Protein AF-A0A7W8CGW4-F1 (afdb_monomer_lite)

Sequence (157 aa):
MRTRLLIVGVTAVVLVVAGIVMALVDRPHGDDCRQAERALQPWGATMPDVYQNLPPDIASPPTGDDEQPDYAAAAAREAQAANDIRTAADLVGSATLRANLYTVADAFDELSRSRLTPSSPSAPSTDFFRATTRMTAAIHDIKQACPTIGEGTPVTP

Structure (mmCIF, N/CA/C/O backbone):
data_AF-A0A7W8CGW4-F1
#
_entry.id   AF-A0A7W8CGW4-F1
#
loop_
_atom_site.group_PDB
_atom_site.id
_atom_site.type_symbol
_atom_site.label_atom_id
_atom_site.label_alt_id
_atom_site.label_comp_id
_atom_site.label_asym_id
_atom_site.label_entity_id
_atom_site.label_seq_id
_atom_site.pdbx_PDB_ins_code
_atom_site.Cartn_x
_atom_site.Cartn_y
_atom_site.Cartn_z
_atom_site.occupancy
_atom_site.B_iso_or_equiv
_atom_site.auth_seq_id
_atom_site.auth_comp_id
_atom_site.auth_asym_id
_atom_site.auth_atom_id
_atom_site.pdbx_PDB_model_num
ATOM 1 N N . MET A 1 1 ? -36.318 4.279 58.544 1.00 47.62 1 MET A N 1
ATOM 2 C CA . MET A 1 1 ? -35.359 5.010 57.680 1.00 47.62 1 MET A CA 1
ATOM 3 C C . MET A 1 1 ? -34.389 4.039 56.984 1.00 47.62 1 MET A C 1
ATOM 5 O O . MET A 1 1 ? -33.208 4.044 57.288 1.00 47.62 1 MET A O 1
ATOM 9 N N . ARG A 1 2 ? -34.857 3.166 56.077 1.00 50.94 2 ARG A N 1
ATOM 10 C CA . ARG A 1 2 ? -33.992 2.184 55.369 1.00 50.94 2 ARG A CA 1
ATOM 11 C C . ARG A 1 2 ? -34.043 2.289 53.839 1.00 50.94 2 ARG A C 1
ATOM 13 O O . ARG A 1 2 ? -33.194 1.737 53.158 1.00 50.94 2 ARG A O 1
ATOM 20 N N . THR A 1 3 ? -34.979 3.066 53.302 1.00 48.91 3 THR A N 1
ATOM 21 C CA . THR A 1 3 ? -35.236 3.181 51.859 1.00 48.91 3 THR A CA 1
ATOM 22 C C . THR A 1 3 ? -34.278 4.131 51.128 1.00 48.91 3 THR A C 1
ATOM 24 O O . THR A 1 3 ? -34.161 4.058 49.913 1.00 48.91 3 THR A O 1
ATOM 27 N N . ARG A 1 4 ? -33.560 5.012 51.844 1.00 45.28 4 ARG A N 1
ATOM 28 C CA . ARG A 1 4 ? -32.667 6.018 51.230 1.00 45.28 4 ARG A CA 1
ATOM 29 C C . ARG A 1 4 ? -31.280 5.482 50.850 1.00 45.28 4 ARG A C 1
ATOM 31 O O . ARG A 1 4 ? -30.653 6.043 49.963 1.00 45.28 4 ARG A O 1
ATOM 38 N N . LEU A 1 5 ? -30.820 4.394 51.473 1.00 44.12 5 LEU A N 1
ATOM 39 C CA . LEU A 1 5 ? -29.488 3.821 51.219 1.00 44.12 5 LEU A CA 1
ATOM 40 C C . LEU A 1 5 ? -29.421 2.992 49.927 1.00 44.12 5 LEU A C 1
ATOM 42 O O . LEU A 1 5 ? -28.389 2.989 49.265 1.00 44.12 5 LEU A O 1
ATOM 46 N N . LEU A 1 6 ? -30.522 2.346 49.527 1.00 46.44 6 LEU A N 1
ATOM 47 C CA . LEU A 1 6 ? -30.562 1.551 48.293 1.00 46.44 6 LEU A CA 1
ATOM 48 C C . LEU A 1 6 ? -30.546 2.419 47.030 1.00 46.44 6 LEU A C 1
ATOM 50 O O . LEU A 1 6 ? -29.922 2.046 46.046 1.00 46.44 6 LEU A O 1
ATOM 54 N N . ILE A 1 7 ? -31.178 3.595 47.065 1.00 47.56 7 ILE A N 1
ATOM 55 C CA . ILE A 1 7 ? -31.270 4.465 45.885 1.00 47.56 7 ILE A CA 1
ATOM 56 C C . ILE A 1 7 ? -29.888 5.021 45.527 1.00 47.56 7 ILE A C 1
ATOM 58 O O . ILE A 1 7 ? -29.500 4.938 44.372 1.00 47.56 7 ILE A O 1
ATOM 62 N N . VAL A 1 8 ? -29.113 5.492 46.512 1.00 48.97 8 VAL A N 1
ATOM 63 C CA . VAL A 1 8 ? -27.779 6.083 46.282 1.00 48.97 8 VAL A CA 1
ATOM 64 C C . VAL A 1 8 ? -26.769 5.056 45.752 1.00 48.97 8 VAL A C 1
ATOM 66 O O . VAL A 1 8 ? -25.952 5.386 44.895 1.00 48.97 8 VAL A O 1
ATOM 69 N N . GLY A 1 9 ? -26.841 3.802 46.215 1.00 46.06 9 GLY A N 1
ATOM 70 C CA . GLY A 1 9 ? -25.970 2.729 45.723 1.00 46.06 9 GLY A CA 1
ATOM 71 C C . GLY A 1 9 ? -26.249 2.352 44.266 1.00 46.06 9 GLY A C 1
ATOM 72 O O . GLY A 1 9 ? -25.317 2.131 43.497 1.00 46.06 9 GLY A O 1
ATOM 73 N N . VAL A 1 10 ? -27.524 2.340 43.862 1.00 52.97 10 VAL A N 1
ATOM 74 C CA . VAL A 1 10 ? -27.922 2.004 42.487 1.00 52.97 10 VAL A CA 1
ATOM 75 C C . VAL A 1 10 ? -27.540 3.121 41.513 1.00 52.97 10 VAL A C 1
ATOM 77 O O . VAL A 1 10 ? -27.008 2.823 40.446 1.00 52.97 10 VAL A O 1
ATOM 80 N N . THR A 1 11 ? -27.707 4.401 41.870 1.00 52.62 11 THR A N 1
ATOM 81 C CA . THR A 1 11 ? -27.298 5.508 40.983 1.00 52.62 11 THR A CA 1
ATOM 82 C C . THR A 1 11 ? -25.789 5.558 40.764 1.00 52.62 11 THR A C 1
ATOM 84 O O . THR A 1 11 ? -25.351 5.824 39.647 1.00 52.62 11 THR A O 1
ATOM 87 N N . ALA A 1 12 ? -24.986 5.271 41.795 1.00 55.41 12 ALA A N 1
ATOM 88 C CA . ALA A 1 12 ? -23.529 5.259 41.671 1.00 55.41 12 ALA A CA 1
ATOM 89 C C . ALA A 1 12 ? -23.039 4.148 40.726 1.00 55.41 12 ALA A C 1
ATOM 91 O O . ALA A 1 12 ? -22.187 4.396 39.877 1.00 55.41 12 ALA A O 1
ATOM 92 N N . VAL A 1 13 ? -23.616 2.945 40.813 1.00 54.56 13 VAL A N 1
ATOM 93 C CA . VAL A 1 13 ? -23.263 1.830 39.917 1.00 54.56 13 VAL A CA 1
ATOM 94 C C . VAL A 1 13 ? -23.687 2.122 38.475 1.00 54.56 13 VAL A C 1
ATOM 96 O O . VAL A 1 13 ? -22.905 1.890 37.558 1.00 54.56 13 VAL A O 1
ATOM 99 N N . VAL A 1 14 ? -24.875 2.696 38.259 1.00 55.72 14 VAL A N 1
ATOM 100 C CA . VAL A 1 14 ? -25.348 3.079 36.915 1.00 55.72 14 VAL A CA 1
ATOM 101 C C . VAL A 1 14 ? -24.455 4.156 36.291 1.00 55.72 14 VAL A C 1
ATOM 103 O O . VAL A 1 14 ? -24.142 4.061 35.109 1.00 55.72 14 VAL A O 1
ATOM 106 N N . LEU A 1 15 ? -23.982 5.136 37.069 1.00 53.59 15 LEU A N 1
ATOM 107 C CA . LEU A 1 15 ? -23.055 6.167 36.585 1.00 53.59 15 LEU A CA 1
ATOM 108 C C . LEU A 1 15 ? -21.669 5.605 36.241 1.00 53.59 15 LEU A C 1
ATOM 110 O O . LEU A 1 15 ? -21.083 6.012 35.241 1.00 53.59 15 LEU A O 1
ATOM 114 N N . VAL A 1 16 ? -21.158 4.647 37.021 1.00 56.44 16 VAL A N 1
ATOM 115 C CA . VAL A 1 16 ? -19.880 3.978 36.723 1.00 56.44 16 VAL A CA 1
ATOM 116 C C . VAL A 1 16 ? -19.999 3.110 35.469 1.00 56.44 16 VAL A C 1
ATOM 118 O O . VAL A 1 16 ? -19.137 3.183 34.597 1.00 56.44 16 VAL A O 1
ATOM 121 N N . VAL A 1 17 ? -21.086 2.347 35.322 1.00 54.75 17 VAL A N 1
ATOM 122 C CA . VAL A 1 17 ? -21.338 1.543 34.115 1.00 54.75 17 VAL A CA 1
ATOM 123 C C . VAL A 1 17 ? -21.541 2.442 32.893 1.00 54.75 17 VAL A C 1
ATOM 125 O O . VAL A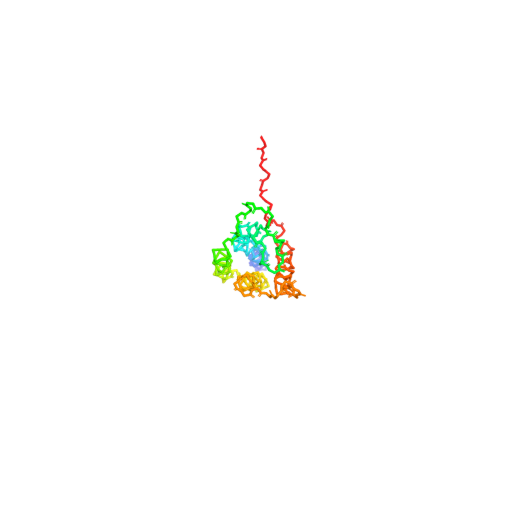 1 17 ? -20.943 2.183 31.855 1.00 54.75 17 VAL A O 1
ATOM 128 N N . ALA A 1 18 ? -22.298 3.537 33.010 1.00 53.56 18 ALA A N 1
ATOM 129 C CA . ALA A 1 18 ? -22.490 4.494 31.921 1.00 53.56 18 ALA A CA 1
ATOM 130 C C . ALA A 1 18 ? -21.182 5.198 31.523 1.00 53.56 18 ALA A C 1
ATOM 132 O O . ALA A 1 18 ? -20.919 5.357 30.335 1.00 53.56 18 ALA A O 1
ATOM 133 N N . GLY A 1 19 ? -20.331 5.558 32.490 1.00 47.22 19 GLY A N 1
ATOM 134 C CA . GLY A 1 19 ? -19.013 6.141 32.229 1.00 47.22 19 GLY A CA 1
ATOM 135 C C . GLY A 1 19 ? -18.045 5.166 31.552 1.00 47.22 19 GLY A C 1
ATOM 136 O O . GLY A 1 19 ? -17.317 5.561 30.646 1.00 47.22 19 GLY A O 1
ATOM 137 N N . ILE A 1 20 ? -18.070 3.883 31.933 1.00 52.53 20 ILE A N 1
ATOM 138 C CA . ILE A 1 20 ? -17.279 2.827 31.280 1.00 52.53 20 ILE A CA 1
ATOM 139 C C . ILE A 1 20 ? -17.790 2.570 29.857 1.00 52.53 20 ILE A C 1
ATOM 141 O O . ILE A 1 20 ? -16.985 2.471 28.937 1.00 52.53 20 ILE A O 1
ATOM 145 N N . VAL A 1 21 ? -19.109 2.519 29.650 1.00 48.81 21 VAL A N 1
ATOM 146 C CA . VAL A 1 21 ? -19.708 2.340 28.318 1.00 48.81 21 VAL A CA 1
ATOM 147 C C . VAL A 1 21 ? -19.418 3.547 27.421 1.00 48.81 21 VAL A C 1
ATOM 149 O O . VAL A 1 21 ? -18.993 3.350 26.291 1.00 48.81 21 VAL A O 1
ATOM 152 N N . MET A 1 22 ? -19.531 4.786 27.912 1.00 44.56 22 MET A N 1
ATOM 153 C CA . MET A 1 22 ? -19.148 5.976 27.134 1.00 44.56 22 MET A CA 1
ATOM 154 C C . MET A 1 22 ? -17.646 6.003 26.813 1.00 44.56 22 MET A C 1
ATOM 156 O O . MET A 1 22 ? -17.270 6.280 25.679 1.00 44.56 22 MET A O 1
ATOM 160 N N . ALA A 1 23 ? -16.777 5.625 27.757 1.00 45.75 23 ALA A N 1
ATOM 161 C CA . ALA A 1 23 ? -15.336 5.519 27.508 1.00 45.75 23 ALA A CA 1
ATOM 162 C C . ALA A 1 23 ? -14.955 4.386 26.533 1.00 45.75 23 ALA A C 1
ATOM 164 O O . ALA A 1 23 ? -13.881 4.438 25.936 1.00 45.75 23 ALA A O 1
ATOM 165 N N . LEU A 1 24 ? -15.812 3.374 26.373 1.00 46.44 24 LEU A N 1
ATOM 166 C CA . LEU A 1 24 ? -15.658 2.289 25.400 1.00 46.44 24 LEU A CA 1
ATOM 167 C C . LEU A 1 24 ? -16.290 2.604 24.038 1.00 46.44 24 LEU A C 1
ATOM 169 O O . LEU A 1 24 ? -15.918 1.970 23.059 1.00 46.44 24 LEU A O 1
ATOM 173 N N . VAL A 1 25 ? -17.217 3.561 23.957 1.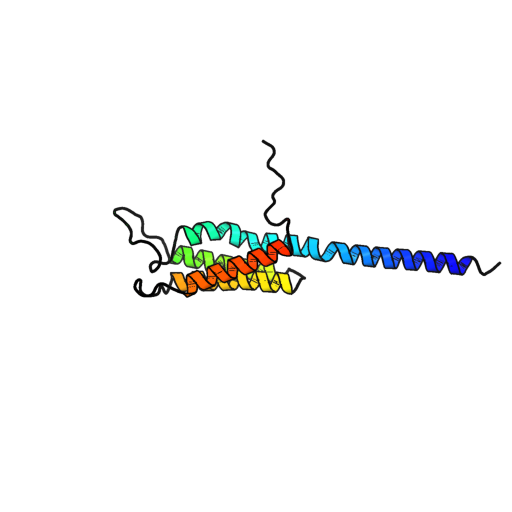00 47.22 25 VAL A N 1
ATOM 174 C CA . VAL A 1 25 ? -17.873 3.961 22.701 1.00 47.22 25 VAL A CA 1
ATOM 175 C C . VAL A 1 25 ? -17.062 5.026 21.951 1.00 47.22 25 VAL A C 1
ATOM 177 O O . VAL A 1 25 ? -17.024 4.983 20.728 1.00 47.22 25 VAL A O 1
ATOM 180 N N . ASP A 1 26 ? -16.332 5.906 22.649 1.00 44.97 26 ASP A N 1
ATOM 181 C CA . ASP A 1 26 ? -15.529 6.968 22.004 1.00 44.97 26 ASP A CA 1
ATOM 182 C C . ASP A 1 26 ? -14.074 6.575 21.667 1.00 44.97 26 ASP A C 1
ATOM 184 O O . ASP A 1 26 ? -13.421 7.216 20.845 1.00 44.97 26 ASP A O 1
ATOM 188 N N . ARG A 1 27 ? -13.516 5.529 22.293 1.00 47.47 27 ARG A N 1
ATOM 189 C CA . ARG A 1 27 ? -12.093 5.157 22.135 1.00 47.47 27 ARG A CA 1
ATOM 190 C C . ARG A 1 27 ? -11.713 4.201 20.992 1.00 47.47 27 ARG A C 1
ATOM 192 O O . ARG A 1 27 ? -10.600 4.362 20.493 1.00 47.47 27 ARG A O 1
ATOM 199 N N . PRO A 1 28 ? -12.533 3.227 20.547 1.00 50.50 28 PRO A N 1
ATOM 200 C CA . PRO A 1 28 ? -12.038 2.184 19.648 1.00 50.50 28 PRO A CA 1
ATOM 201 C C . PRO A 1 28 ? -11.709 2.723 18.252 1.00 50.50 28 PRO A C 1
ATOM 203 O O . PRO A 1 28 ? -10.773 2.248 17.622 1.00 50.50 28 PRO A O 1
ATOM 206 N N . HIS A 1 29 ? -12.403 3.763 17.785 1.00 55.97 29 HIS A N 1
ATOM 207 C CA . HIS A 1 29 ? -12.116 4.345 16.473 1.00 55.97 29 HIS A CA 1
ATOM 208 C C . HIS A 1 29 ? -10.876 5.244 16.479 1.00 55.97 29 HIS A C 1
ATOM 210 O O . HIS A 1 29 ? -10.117 5.220 15.519 1.00 55.97 29 HIS A O 1
ATOM 216 N N . GLY A 1 30 ? -10.599 5.979 17.560 1.00 69.56 30 GLY A N 1
ATOM 217 C CA . GLY A 1 30 ? -9.432 6.868 17.617 1.00 69.56 30 GLY A CA 1
ATOM 218 C C . GLY A 1 30 ? -8.093 6.123 17.579 1.00 69.56 30 GLY A C 1
ATOM 219 O O . GLY A 1 30 ? -7.168 6.534 16.877 1.00 69.56 30 GLY A O 1
ATOM 220 N N . ASP A 1 31 ? -7.983 5.010 18.307 1.00 84.06 31 ASP A N 1
ATOM 221 C CA . ASP A 1 31 ? -6.762 4.198 18.317 1.00 84.06 31 ASP A CA 1
ATOM 222 C C . ASP A 1 31 ? -6.576 3.432 17.006 1.00 84.06 31 ASP A C 1
ATOM 224 O O . ASP A 1 31 ? -5.486 3.476 16.433 1.00 84.06 31 ASP A O 1
ATOM 228 N N . ASP A 1 32 ? -7.643 2.822 16.485 1.00 88.50 32 ASP A N 1
ATOM 229 C CA . ASP A 1 32 ? -7.608 2.124 15.199 1.00 88.50 32 ASP A CA 1
ATOM 230 C C . ASP A 1 32 ? -7.299 3.074 14.038 1.00 88.50 32 ASP A C 1
ATOM 232 O O . ASP A 1 32 ? -6.515 2.724 13.161 1.00 88.50 32 ASP A O 1
ATOM 236 N N . CYS A 1 33 ? -7.837 4.297 14.044 1.00 89.75 33 CYS A N 1
ATOM 237 C CA . CYS A 1 33 ? -7.544 5.286 13.009 1.00 89.75 33 CYS A CA 1
ATOM 238 C C . CYS A 1 33 ? -6.088 5.756 13.043 1.00 89.75 33 CYS A C 1
ATOM 240 O O . CYS A 1 33 ? -5.466 5.874 11.989 1.00 89.75 33 CYS A O 1
ATOM 242 N N . ARG A 1 34 ? -5.497 5.953 14.229 1.00 89.94 34 ARG A N 1
ATOM 243 C CA . ARG A 1 34 ? -4.060 6.265 14.340 1.00 89.94 34 ARG A CA 1
ATOM 244 C C . ARG A 1 34 ? -3.183 5.111 13.869 1.00 89.94 34 ARG A C 1
ATOM 246 O O . ARG A 1 34 ? -2.120 5.334 13.294 1.00 89.94 34 ARG A O 1
ATOM 253 N N . GLN A 1 35 ? -3.592 3.875 14.133 1.00 92.00 35 GLN A N 1
ATOM 254 C CA . GLN A 1 35 ? -2.862 2.702 13.661 1.00 92.00 35 GLN A CA 1
ATOM 255 C C . GLN A 1 35 ? -3.009 2.516 12.150 1.00 92.00 35 GLN A C 1
ATOM 257 O O . GLN A 1 35 ? -2.010 2.261 11.484 1.00 92.00 35 GLN A O 1
ATOM 262 N N . ALA A 1 36 ? -4.203 2.733 11.596 1.00 92.06 36 ALA A N 1
ATOM 263 C CA . ALA A 1 36 ? -4.437 2.730 10.157 1.00 92.06 36 ALA A CA 1
ATOM 264 C C . ALA A 1 36 ? -3.633 3.830 9.447 1.00 92.06 36 ALA A C 1
ATOM 266 O O . ALA A 1 36 ? -3.025 3.570 8.415 1.00 92.06 36 ALA A O 1
ATOM 267 N N . GLU A 1 37 ? -3.539 5.031 10.024 1.00 92.69 37 GLU A N 1
ATOM 268 C CA . GLU A 1 37 ? -2.683 6.101 9.500 1.00 92.69 37 GLU A CA 1
ATOM 269 C C . GLU A 1 37 ? -1.210 5.689 9.445 1.00 92.69 37 GLU A C 1
ATOM 271 O O . GLU A 1 37 ? -0.543 5.907 8.435 1.00 92.69 37 GLU A O 1
ATOM 276 N N . ARG A 1 38 ? -0.699 5.059 10.512 1.00 91.94 38 ARG A N 1
ATOM 277 C CA . ARG A 1 38 ? 0.669 4.518 10.534 1.00 91.94 38 ARG A CA 1
ATOM 278 C C . ARG A 1 38 ? 0.852 3.420 9.495 1.00 91.94 38 ARG A C 1
ATOM 280 O O . ARG A 1 38 ? 1.862 3.419 8.799 1.00 91.94 38 ARG A O 1
ATOM 287 N N . ALA A 1 39 ? -0.128 2.528 9.367 1.00 94.00 39 ALA A N 1
ATOM 288 C CA . ALA A 1 39 ? -0.119 1.466 8.372 1.00 94.00 39 ALA A CA 1
ATOM 289 C C . ALA A 1 39 ? -0.116 2.018 6.942 1.00 94.00 39 ALA A C 1
ATOM 291 O O . ALA A 1 39 ? 0.461 1.390 6.070 1.00 94.00 39 ALA A O 1
ATOM 292 N N . LEU A 1 40 ? -0.690 3.201 6.695 1.00 93.62 40 LEU A N 1
ATOM 293 C CA . LEU A 1 40 ? -0.687 3.863 5.386 1.00 93.62 40 LEU A CA 1
ATOM 294 C C . LEU A 1 40 ? 0.536 4.757 5.120 1.00 93.62 40 LEU A C 1
ATOM 296 O O . LEU A 1 40 ? 0.661 5.289 4.016 1.00 93.62 40 LEU A O 1
ATOM 300 N N . GLN A 1 41 ? 1.470 4.913 6.062 1.00 92.75 41 GLN A N 1
ATOM 301 C CA . GLN A 1 41 ? 2.705 5.673 5.804 1.00 92.75 41 GLN A CA 1
ATOM 302 C C . GLN A 1 41 ? 3.510 5.122 4.608 1.00 92.75 41 GLN A C 1
ATOM 304 O O . GLN A 1 41 ? 3.893 5.920 3.747 1.00 92.75 41 GLN A O 1
ATOM 309 N N . PRO A 1 42 ? 3.709 3.791 4.459 1.00 92.06 42 PRO A N 1
ATOM 310 C CA . PRO A 1 42 ? 4.369 3.229 3.281 1.00 92.06 42 PRO A CA 1
ATOM 311 C C . PRO A 1 42 ? 3.617 3.528 1.981 1.00 92.06 42 PRO A C 1
ATOM 313 O O . PRO A 1 42 ? 4.249 3.769 0.954 1.00 92.06 42 PRO A O 1
ATOM 316 N N . TRP A 1 43 ? 2.279 3.580 2.019 1.00 89.75 43 TRP A N 1
ATOM 317 C CA . TRP A 1 43 ? 1.473 3.979 0.863 1.00 89.75 43 TRP A CA 1
ATOM 318 C C . TRP A 1 43 ? 1.793 5.414 0.428 1.00 89.75 43 TRP A C 1
ATOM 320 O O . TRP A 1 43 ? 2.113 5.641 -0.738 1.00 89.75 43 TRP A O 1
ATOM 330 N N . GLY A 1 44 ? 1.787 6.372 1.362 1.00 85.81 44 GLY A N 1
ATOM 331 C CA . GLY A 1 44 ? 2.101 7.772 1.056 1.00 85.81 44 GLY A CA 1
ATOM 332 C C . GLY A 1 44 ? 3.512 7.965 0.488 1.00 85.81 44 GLY A C 1
ATOM 333 O O . GLY A 1 44 ? 3.703 8.784 -0.408 1.00 85.81 44 GLY A O 1
ATOM 334 N N . ALA A 1 45 ? 4.482 7.177 0.960 1.00 87.94 45 ALA A N 1
ATOM 335 C CA . ALA A 1 45 ? 5.860 7.220 0.475 1.00 87.94 45 ALA A CA 1
ATOM 336 C C . ALA A 1 45 ? 6.055 6.542 -0.895 1.00 87.94 45 ALA A C 1
ATOM 338 O O . ALA A 1 45 ? 6.883 6.993 -1.684 1.00 87.94 45 ALA A O 1
ATOM 339 N N . THR A 1 46 ? 5.301 5.478 -1.192 1.00 88.69 46 THR A N 1
ATOM 340 C CA . THR A 1 46 ? 5.516 4.643 -2.390 1.00 88.69 46 THR A CA 1
ATOM 341 C C . THR A 1 46 ? 4.697 5.113 -3.591 1.00 88.69 46 THR A C 1
ATOM 343 O O . THR A 1 46 ? 5.160 5.024 -4.722 1.00 88.69 46 THR A O 1
ATOM 346 N N . MET A 1 47 ? 3.495 5.666 -3.393 1.00 86.88 47 MET A N 1
ATOM 347 C CA . MET A 1 47 ? 2.627 6.060 -4.514 1.00 86.88 47 MET A CA 1
ATOM 348 C C . MET A 1 47 ? 3.239 7.061 -5.510 1.00 86.88 47 MET A C 1
ATOM 350 O O . MET A 1 47 ? 2.984 6.898 -6.704 1.00 86.88 47 MET A O 1
ATOM 354 N N . PRO A 1 48 ? 4.036 8.073 -5.105 1.00 85.94 48 PRO A N 1
ATOM 355 C CA . PRO A 1 48 ? 4.715 8.935 -6.073 1.00 85.94 48 PRO A CA 1
ATOM 356 C C . PRO A 1 48 ? 5.615 8.147 -7.036 1.00 85.94 48 PRO A C 1
ATOM 358 O O . PRO A 1 48 ? 5.605 8.410 -8.236 1.00 85.94 48 PRO A O 1
ATOM 361 N N . ASP A 1 49 ? 6.331 7.143 -6.523 1.00 85.00 49 ASP A N 1
ATOM 362 C CA . ASP A 1 49 ? 7.214 6.266 -7.298 1.00 85.00 49 ASP A CA 1
ATOM 363 C C . ASP A 1 49 ? 6.427 5.364 -8.260 1.00 85.00 49 ASP A C 1
ATOM 365 O O . ASP A 1 49 ? 6.814 5.214 -9.418 1.00 85.00 49 ASP A O 1
ATOM 369 N N . VAL A 1 50 ? 5.274 4.839 -7.824 1.00 84.25 50 VAL A N 1
ATOM 370 C CA . VAL A 1 50 ? 4.367 4.035 -8.669 1.00 84.25 50 VAL A CA 1
ATOM 371 C C . VAL A 1 50 ? 3.946 4.805 -9.925 1.00 84.25 50 VAL A C 1
ATOM 373 O O . VAL A 1 50 ? 3.920 4.233 -11.013 1.00 84.25 50 VAL A O 1
ATOM 376 N N . TYR A 1 51 ? 3.625 6.097 -9.790 1.00 81.50 51 TYR A N 1
ATOM 377 C CA . TYR A 1 51 ? 3.186 6.928 -10.917 1.00 81.50 51 TYR A CA 1
ATOM 378 C C . TYR A 1 51 ? 4.332 7.445 -11.789 1.00 81.50 51 TYR A C 1
ATOM 380 O O . TYR A 1 51 ? 4.125 7.664 -12.979 1.00 81.50 51 TYR A O 1
ATOM 388 N N . GLN A 1 52 ? 5.520 7.657 -11.219 1.00 81.31 52 GLN A N 1
ATOM 389 C CA . GLN A 1 52 ? 6.698 8.080 -11.984 1.00 81.31 52 GLN A CA 1
ATOM 390 C C . GLN A 1 52 ? 7.291 6.927 -12.788 1.00 81.31 52 GLN A C 1
ATOM 392 O O . GLN A 1 52 ? 7.709 7.107 -13.927 1.00 81.31 52 GLN A O 1
ATOM 397 N N . ASN A 1 53 ? 7.269 5.727 -12.217 1.00 82.50 53 ASN A N 1
ATOM 398 C CA . ASN A 1 53 ? 7.783 4.530 -12.846 1.00 82.50 53 ASN A CA 1
ATOM 399 C C . ASN A 1 53 ? 6.598 3.678 -13.299 1.00 82.50 53 ASN A C 1
ATOM 401 O O . ASN A 1 53 ? 6.291 2.676 -12.674 1.00 82.50 53 ASN A O 1
ATOM 405 N N . LEU A 1 54 ? 5.886 4.045 -14.360 1.00 84.12 54 LEU A N 1
ATOM 406 C CA . LEU A 1 54 ? 4.811 3.181 -14.870 1.00 84.12 54 LEU A CA 1
ATOM 407 C C . LEU A 1 54 ? 5.386 1.872 -15.441 1.00 84.12 54 LEU A C 1
ATOM 409 O O . LEU A 1 54 ? 6.483 1.908 -16.003 1.00 84.12 54 LEU A O 1
ATOM 413 N N . PRO A 1 55 ? 4.676 0.729 -15.344 1.00 82.38 55 PRO A N 1
ATOM 414 C CA . PRO A 1 55 ? 5.082 -0.511 -16.001 1.00 82.38 55 PRO A CA 1
ATOM 415 C C . PRO A 1 55 ? 5.394 -0.292 -17.490 1.00 82.38 55 PRO A C 1
ATOM 417 O O . PRO A 1 55 ? 4.743 0.539 -18.128 1.00 82.38 55 PRO A O 1
ATOM 420 N N . PRO A 1 56 ? 6.366 -1.014 -18.068 1.00 78.31 56 PRO A N 1
ATOM 421 C CA . PRO A 1 56 ? 6.880 -0.740 -19.415 1.00 78.31 56 PRO A CA 1
ATOM 422 C C . PRO A 1 56 ? 5.854 -0.931 -20.543 1.00 78.31 56 PRO A C 1
ATOM 424 O O . PRO A 1 56 ? 6.059 -0.449 -21.650 1.00 78.31 56 PRO A O 1
ATOM 427 N N . ASP A 1 57 ? 4.751 -1.625 -20.284 1.00 77.25 57 ASP A N 1
ATOM 428 C CA . ASP A 1 57 ? 3.633 -1.810 -21.208 1.00 77.25 57 ASP A CA 1
ATOM 429 C C . ASP A 1 57 ? 2.584 -0.687 -21.152 1.00 77.25 57 ASP A C 1
ATOM 431 O O . ASP A 1 57 ? 1.695 -0.632 -21.999 1.00 77.25 57 ASP A O 1
ATOM 435 N N . ILE A 1 58 ? 2.700 0.210 -20.170 1.00 80.44 58 ILE A N 1
ATOM 436 C CA . ILE A 1 58 ? 1.852 1.395 -19.975 1.00 80.44 58 ILE A CA 1
ATOM 437 C C . ILE A 1 58 ? 2.667 2.682 -20.166 1.00 80.44 58 ILE A C 1
ATOM 439 O O . ILE A 1 58 ? 2.134 3.690 -20.630 1.00 80.44 58 ILE A O 1
ATOM 443 N N . ALA A 1 59 ? 3.950 2.662 -19.800 1.00 80.44 59 ALA A N 1
ATOM 444 C CA . ALA A 1 59 ? 4.860 3.781 -19.973 1.00 80.44 59 ALA A CA 1
ATOM 445 C C . ALA A 1 59 ? 5.012 4.143 -21.457 1.00 80.44 59 ALA A C 1
ATOM 447 O O . ALA A 1 59 ? 5.125 3.275 -22.325 1.00 80.44 59 ALA A O 1
ATOM 448 N N . SER A 1 60 ? 5.060 5.445 -21.745 1.00 72.19 60 SER A N 1
ATOM 449 C CA . SER A 1 60 ? 5.484 5.915 -23.062 1.00 72.19 60 SER A CA 1
ATOM 450 C C . SER A 1 60 ? 6.906 5.419 -23.344 1.00 72.19 60 SER A C 1
ATOM 452 O O . SER A 1 60 ? 7.733 5.423 -22.427 1.00 72.19 60 SER A O 1
ATOM 454 N N . PRO A 1 61 ? 7.221 5.010 -24.586 1.00 66.50 61 PRO A N 1
ATOM 455 C CA . PRO A 1 61 ? 8.589 4.657 -24.935 1.00 66.50 61 PRO A CA 1
ATOM 456 C C . PRO A 1 61 ? 9.515 5.852 -24.644 1.00 66.50 61 PRO A C 1
ATOM 458 O O . PRO A 1 61 ? 9.124 6.985 -24.944 1.00 66.50 61 PRO A O 1
ATOM 461 N N . PRO A 1 62 ? 10.710 5.622 -24.069 1.00 65.81 62 PRO A N 1
ATOM 462 C CA . PRO A 1 62 ? 11.648 6.697 -23.760 1.00 65.81 62 PRO A CA 1
ATOM 463 C C . PRO A 1 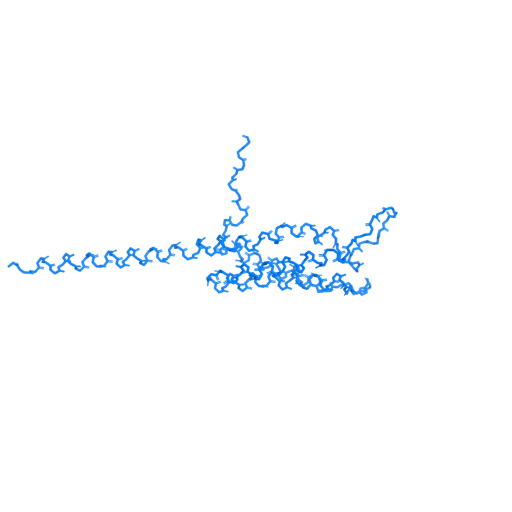62 ? 11.994 7.480 -25.032 1.00 65.81 62 PRO A C 1
ATOM 465 O O . PRO A 1 62 ? 12.190 6.897 -26.104 1.00 65.81 62 PRO A O 1
ATOM 468 N N . THR A 1 63 ? 12.048 8.807 -24.930 1.00 68.12 63 THR A N 1
ATOM 469 C CA . THR A 1 63 ? 12.331 9.703 -26.054 1.00 68.12 63 THR A CA 1
ATOM 470 C C . THR A 1 63 ? 13.703 10.349 -25.887 1.00 68.12 63 THR A C 1
ATOM 472 O O . THR A 1 63 ? 13.839 11.387 -25.254 1.00 68.12 63 THR A O 1
ATOM 475 N N . GLY A 1 64 ? 14.738 9.773 -26.506 1.00 72.31 64 GLY A N 1
ATOM 476 C CA . GLY A 1 64 ? 16.101 10.319 -26.448 1.00 72.31 64 GLY A CA 1
ATOM 477 C C . GLY A 1 64 ? 16.908 9.779 -25.264 1.00 72.31 64 GLY A C 1
ATOM 478 O O . GLY A 1 64 ? 17.030 8.564 -25.138 1.00 72.31 64 GLY A O 1
ATOM 479 N N . ASP A 1 65 ? 17.460 10.676 -24.439 1.00 66.38 65 ASP A N 1
ATOM 480 C CA . ASP A 1 65 ? 18.352 10.380 -23.298 1.00 66.38 65 ASP A CA 1
ATOM 481 C C . ASP A 1 65 ? 17.600 10.036 -21.991 1.00 66.38 65 ASP A C 1
ATOM 483 O O . ASP A 1 65 ? 18.184 10.081 -20.907 1.00 66.38 65 ASP A O 1
ATOM 487 N N . ASP A 1 66 ? 16.300 9.729 -22.065 1.00 69.44 66 ASP A N 1
ATOM 488 C CA . ASP A 1 66 ? 15.503 9.378 -20.887 1.00 69.44 66 ASP A CA 1
ATOM 489 C C . ASP A 1 66 ? 16.065 8.105 -20.228 1.00 69.44 66 ASP A C 1
ATOM 491 O O . ASP A 1 66 ? 16.131 7.039 -20.848 1.00 69.44 66 ASP A O 1
ATOM 495 N N . GLU A 1 67 ? 16.474 8.213 -18.959 1.00 70.38 67 GLU A N 1
ATOM 496 C CA . GLU A 1 67 ? 16.965 7.070 -18.190 1.00 70.38 67 GLU A CA 1
ATOM 497 C C . GLU A 1 67 ? 15.837 6.048 -18.021 1.00 70.38 67 GLU A C 1
ATOM 499 O O . GLU A 1 67 ? 14.737 6.368 -17.561 1.00 70.38 67 GLU A O 1
ATOM 504 N N . GLN A 1 68 ? 16.098 4.805 -18.429 1.00 70.12 68 GLN A N 1
ATOM 505 C CA . GLN A 1 68 ? 15.104 3.749 -18.325 1.00 70.12 68 GLN A CA 1
ATOM 506 C C . GLN A 1 68 ? 14.840 3.436 -16.842 1.00 70.12 68 GLN A C 1
ATOM 508 O O . GLN A 1 68 ? 15.796 3.182 -16.106 1.00 70.12 68 GLN A O 1
ATOM 513 N N . PRO A 1 69 ? 13.570 3.405 -16.394 1.00 79.00 69 PRO A N 1
ATOM 514 C CA . PRO A 1 69 ? 13.241 3.123 -15.003 1.00 79.00 69 PRO A CA 1
ATOM 515 C C . PRO A 1 69 ? 13.823 1.796 -14.506 1.00 79.00 69 PRO A C 1
ATOM 517 O O . PRO A 1 69 ? 13.692 0.762 -15.169 1.00 79.00 69 PRO A O 1
ATOM 520 N N . ASP A 1 70 ? 14.379 1.793 -13.291 1.00 87.44 70 ASP A N 1
ATOM 521 C CA . ASP A 1 70 ? 14.746 0.553 -12.601 1.00 87.44 70 ASP A CA 1
ATOM 522 C C . ASP A 1 70 ? 13.485 -0.146 -12.066 1.00 87.44 70 ASP A C 1
ATOM 524 O O . ASP A 1 70 ? 13.040 0.035 -10.924 1.00 87.44 70 ASP A O 1
ATOM 528 N N . TYR A 1 71 ? 12.891 -0.960 -12.935 1.00 86.50 71 TYR A N 1
ATOM 529 C CA . TYR A 1 71 ? 11.692 -1.734 -12.642 1.00 86.50 71 TYR A CA 1
ATOM 530 C C . TYR A 1 71 ? 11.887 -2.756 -11.519 1.00 86.50 71 TYR A C 1
ATOM 532 O O . TYR A 1 71 ? 10.938 -3.027 -10.784 1.00 86.50 71 TYR A O 1
ATOM 540 N N . ALA A 1 72 ? 13.093 -3.302 -11.344 1.00 89.69 72 ALA A N 1
ATOM 541 C CA . ALA A 1 72 ? 13.361 -4.268 -10.285 1.00 89.69 72 ALA A CA 1
ATOM 542 C C . ALA A 1 72 ? 13.398 -3.579 -8.915 1.00 89.69 72 ALA A C 1
ATOM 544 O O . ALA A 1 72 ? 12.770 -4.055 -7.966 1.00 89.69 72 ALA A O 1
ATOM 545 N N . ALA A 1 73 ? 14.067 -2.427 -8.822 1.00 89.88 73 ALA A N 1
ATOM 546 C CA . ALA A 1 73 ? 14.101 -1.646 -7.592 1.00 89.88 73 ALA A CA 1
ATOM 547 C C . ALA A 1 73 ? 12.712 -1.112 -7.210 1.00 89.88 73 ALA A C 1
ATOM 549 O O . ALA A 1 73 ? 12.345 -1.162 -6.036 1.00 89.88 73 ALA A O 1
ATOM 550 N N . ALA A 1 74 ? 11.920 -0.642 -8.178 1.00 90.19 74 ALA A N 1
ATOM 551 C CA . ALA A 1 74 ? 10.549 -0.199 -7.919 1.00 90.19 74 ALA A CA 1
ATOM 552 C C . ALA A 1 74 ? 9.638 -1.357 -7.466 1.00 90.19 74 ALA A C 1
ATOM 554 O O . ALA A 1 74 ? 8.931 -1.220 -6.469 1.00 90.19 74 ALA A O 1
ATOM 555 N N . ALA A 1 75 ? 9.735 -2.535 -8.096 1.00 91.94 75 ALA A N 1
ATOM 556 C CA . ALA A 1 75 ? 8.980 -3.718 -7.673 1.00 91.94 75 ALA A CA 1
ATOM 557 C C . ALA A 1 75 ? 9.343 -4.156 -6.245 1.00 91.94 75 ALA A C 1
ATOM 559 O O . ALA A 1 75 ? 8.468 -4.563 -5.478 1.00 91.94 75 ALA A O 1
ATOM 560 N N . ALA A 1 76 ? 10.623 -4.060 -5.874 1.00 93.94 76 ALA A N 1
ATOM 561 C CA . ALA A 1 76 ? 11.086 -4.368 -4.526 1.00 93.94 76 ALA A CA 1
ATOM 562 C C . ALA A 1 76 ? 10.531 -3.382 -3.484 1.00 93.94 76 ALA A C 1
ATOM 564 O O . ALA A 1 76 ? 10.123 -3.808 -2.405 1.00 93.94 76 ALA A O 1
ATOM 565 N N . ARG A 1 77 ? 10.464 -2.081 -3.807 1.00 94.00 77 ARG A N 1
ATOM 566 C CA . ARG A 1 77 ? 9.840 -1.070 -2.935 1.00 94.00 77 ARG A CA 1
ATOM 567 C C . ARG A 1 77 ? 8.346 -1.319 -2.749 1.00 94.00 77 ARG A C 1
ATOM 569 O O . ARG A 1 77 ? 7.868 -1.265 -1.622 1.00 94.00 77 ARG A O 1
ATOM 576 N N . GLU A 1 78 ? 7.630 -1.641 -3.824 1.00 94.69 78 GLU A N 1
ATOM 577 C CA . GLU A 1 78 ? 6.204 -1.989 -3.776 1.00 94.69 78 GLU A CA 1
ATOM 578 C C . GLU A 1 78 ? 5.961 -3.226 -2.892 1.00 94.69 78 GLU A C 1
ATOM 580 O O . GLU A 1 78 ? 5.116 -3.186 -1.999 1.00 94.69 78 GLU A O 1
ATOM 585 N N . ALA A 1 79 ? 6.754 -4.291 -3.057 1.00 96.50 79 ALA A N 1
ATOM 586 C CA . ALA A 1 79 ? 6.658 -5.495 -2.225 1.00 96.50 79 ALA A CA 1
ATOM 587 C C . ALA A 1 79 ? 7.003 -5.227 -0.747 1.00 96.50 79 ALA A C 1
ATOM 589 O O . ALA A 1 79 ? 6.365 -5.767 0.159 1.00 96.50 79 ALA A O 1
ATOM 590 N N . GLN A 1 80 ? 7.993 -4.368 -0.486 1.00 97.31 80 GLN A N 1
ATOM 591 C CA . GLN A 1 80 ? 8.330 -3.955 0.874 1.00 97.31 80 GLN A CA 1
ATOM 592 C C . GLN A 1 80 ? 7.174 -3.176 1.512 1.00 97.31 80 GLN A C 1
ATOM 594 O O . GLN A 1 80 ? 6.763 -3.503 2.624 1.00 97.31 80 GLN A O 1
ATOM 599 N N . ALA A 1 81 ? 6.594 -2.211 0.792 1.00 96.56 81 ALA A N 1
ATOM 600 C CA . ALA A 1 81 ? 5.439 -1.453 1.261 1.00 96.56 81 ALA A CA 1
ATOM 601 C C . ALA A 1 81 ? 4.245 -2.370 1.560 1.00 96.56 81 ALA A C 1
ATOM 603 O O . ALA A 1 81 ? 3.607 -2.215 2.600 1.00 96.56 81 ALA A O 1
ATOM 604 N N . ALA A 1 82 ? 3.975 -3.359 0.702 1.00 97.75 82 ALA A N 1
ATOM 605 C CA . ALA A 1 82 ? 2.945 -4.361 0.951 1.00 97.75 82 ALA A CA 1
ATOM 606 C C . ALA A 1 82 ? 3.178 -5.093 2.281 1.00 97.75 82 ALA A C 1
ATOM 608 O O . ALA A 1 82 ? 2.272 -5.173 3.110 1.00 97.75 82 ALA A O 1
ATOM 609 N N . ASN A 1 83 ? 4.392 -5.595 2.516 1.00 98.12 83 ASN A N 1
ATOM 610 C CA . ASN A 1 83 ? 4.732 -6.301 3.751 1.00 98.12 83 ASN A CA 1
ATOM 611 C C . ASN A 1 83 ? 4.599 -5.413 5.002 1.00 98.12 83 ASN A C 1
ATOM 613 O O . ASN A 1 83 ? 4.029 -5.836 6.013 1.00 98.12 83 ASN A O 1
ATOM 617 N N . ASP A 1 84 ? 5.064 -4.166 4.921 1.00 97.31 84 ASP A N 1
ATOM 618 C CA . ASP A 1 84 ? 4.983 -3.205 6.023 1.00 97.31 84 ASP A CA 1
ATOM 619 C C . ASP A 1 84 ? 3.524 -2.864 6.362 1.00 97.31 84 ASP A C 1
ATOM 621 O O . ASP A 1 84 ? 3.141 -2.856 7.536 1.00 97.31 84 ASP A O 1
ATOM 625 N N . ILE A 1 85 ? 2.681 -2.664 5.340 1.00 97.56 85 ILE A N 1
ATOM 626 C CA . ILE A 1 85 ? 1.243 -2.416 5.509 1.00 97.56 85 ILE A CA 1
ATOM 627 C C . ILE A 1 85 ? 0.566 -3.620 6.171 1.00 97.56 85 ILE A C 1
ATOM 629 O O . ILE A 1 85 ? -0.199 -3.424 7.113 1.00 97.56 85 ILE A O 1
ATOM 633 N N . ARG A 1 86 ? 0.851 -4.859 5.736 1.00 97.75 86 ARG A N 1
ATOM 634 C CA . ARG A 1 86 ? 0.275 -6.071 6.358 1.00 97.75 86 ARG A CA 1
ATOM 635 C C . ARG A 1 86 ? 0.653 -6.182 7.826 1.00 97.75 86 ARG A C 1
ATOM 637 O O . ARG A 1 86 ? -0.221 -6.356 8.669 1.00 97.75 86 ARG A O 1
ATOM 644 N N . THR A 1 87 ? 1.938 -6.015 8.122 1.00 97.12 87 THR A N 1
ATOM 645 C CA . THR A 1 87 ? 2.464 -6.102 9.488 1.00 97.12 87 THR A CA 1
ATOM 646 C C . THR A 1 87 ? 1.805 -5.067 10.402 1.00 97.12 87 THR A C 1
ATOM 648 O O . THR A 1 87 ? 1.456 -5.367 11.542 1.00 97.12 87 THR A O 1
ATOM 651 N N . ALA A 1 88 ? 1.596 -3.844 9.912 1.00 94.00 88 ALA A N 1
ATOM 652 C CA . ALA A 1 88 ? 0.916 -2.803 10.676 1.00 94.00 88 ALA A CA 1
ATOM 653 C C . ALA A 1 88 ? -0.604 -3.032 10.779 1.00 94.00 88 ALA A C 1
ATOM 655 O O . ALA A 1 88 ? -1.197 -2.718 11.812 1.00 94.00 88 ALA A O 1
ATOM 656 N N . ALA A 1 89 ? -1.237 -3.595 9.745 1.00 94.81 89 ALA A N 1
ATOM 657 C CA . ALA A 1 89 ? -2.666 -3.903 9.733 1.00 94.81 89 ALA A CA 1
ATOM 658 C C . ALA A 1 89 ? -3.053 -4.908 10.828 1.00 94.81 89 ALA A C 1
ATOM 660 O O . ALA A 1 89 ? -4.112 -4.759 11.437 1.00 94.81 89 ALA A O 1
ATOM 661 N N . ASP A 1 90 ? -2.182 -5.874 11.139 1.00 94.56 90 ASP A N 1
ATOM 662 C CA . ASP A 1 90 ? -2.396 -6.869 12.202 1.00 94.56 90 ASP A CA 1
ATOM 663 C C . ASP A 1 90 ? -2.669 -6.240 13.579 1.00 94.56 90 ASP A C 1
ATOM 665 O O . ASP A 1 90 ? -3.316 -6.854 14.430 1.00 94.56 90 ASP A O 1
ATOM 669 N N . LEU A 1 91 ? -2.201 -5.009 13.799 1.00 93.25 91 LEU A N 1
ATOM 670 C CA . LEU A 1 91 ? -2.370 -4.291 15.061 1.00 93.25 91 LEU A CA 1
ATOM 671 C C . LEU A 1 91 ? -3.745 -3.618 15.184 1.00 93.25 91 LEU A C 1
ATOM 673 O O . LEU A 1 91 ? -4.225 -3.435 16.303 1.00 93.25 91 LEU A O 1
ATOM 677 N N . VAL A 1 92 ? -4.392 -3.301 14.057 1.00 92.75 92 VAL A N 1
ATOM 678 C CA . VAL A 1 92 ? -5.671 -2.575 13.998 1.00 92.75 92 VAL A CA 1
ATOM 679 C C . VAL A 1 92 ? -6.790 -3.455 14.531 1.00 92.75 92 VAL A C 1
ATOM 681 O O . VAL A 1 92 ? -6.983 -4.552 14.017 1.00 92.75 92 VAL A O 1
ATOM 684 N N . GLY A 1 93 ? -7.571 -2.998 15.513 1.00 90.00 93 GLY A N 1
ATOM 685 C CA . GLY A 1 93 ? -8.651 -3.767 16.143 1.00 90.00 93 GLY A CA 1
ATOM 686 C C . GLY A 1 93 ? -9.891 -3.940 15.258 1.00 90.00 93 GLY A C 1
ATOM 687 O O . GLY A 1 93 ? -10.470 -5.031 15.198 1.00 90.00 93 GLY A O 1
ATOM 688 N N . SER A 1 94 ? -10.271 -2.897 14.523 1.00 92.06 94 SER A N 1
ATOM 689 C CA . SER A 1 94 ? -11.386 -2.895 13.574 1.00 92.06 94 SER A CA 1
ATOM 690 C C . SER A 1 94 ? -11.142 -3.842 12.399 1.00 92.06 94 SER A C 1
ATOM 692 O O . SER A 1 94 ? -10.252 -3.635 11.574 1.00 92.06 94 SER A O 1
ATOM 694 N N . ALA A 1 95 ? -11.990 -4.868 12.283 1.00 93.31 95 ALA A N 1
ATOM 695 C CA . ALA A 1 95 ? -11.922 -5.846 11.199 1.00 93.31 95 ALA A CA 1
ATOM 696 C C . ALA A 1 95 ? -12.091 -5.202 9.813 1.00 93.31 95 ALA A C 1
ATOM 698 O O . ALA A 1 95 ? -11.407 -5.594 8.872 1.00 93.31 95 ALA A O 1
ATOM 699 N N . THR A 1 96 ? -12.959 -4.193 9.694 1.00 92.56 96 THR A N 1
ATOM 700 C CA . THR A 1 96 ? -13.192 -3.477 8.432 1.00 92.56 96 THR A CA 1
ATOM 701 C C . THR A 1 96 ? -11.972 -2.656 8.022 1.00 92.56 96 THR A C 1
ATOM 703 O O . THR A 1 96 ? -11.527 -2.755 6.881 1.00 92.56 96 THR A O 1
ATOM 706 N N . LEU A 1 97 ? -11.386 -1.888 8.951 1.00 93.94 97 LEU A N 1
ATOM 707 C CA . LEU A 1 97 ? -10.170 -1.117 8.664 1.00 93.94 97 LEU A CA 1
ATOM 708 C C . LEU A 1 97 ? -9.009 -2.044 8.305 1.00 93.94 97 LEU A C 1
ATOM 710 O O . LEU A 1 97 ? -8.309 -1.801 7.325 1.00 93.94 97 LEU A O 1
ATOM 714 N N . ARG A 1 98 ? -8.855 -3.146 9.043 1.00 96.50 98 ARG A N 1
ATOM 715 C CA . ARG A 1 98 ? -7.847 -4.168 8.762 1.00 96.50 98 ARG A CA 1
ATOM 716 C C . ARG A 1 98 ? -8.012 -4.778 7.368 1.00 96.50 98 ARG A C 1
ATOM 718 O O . ARG A 1 98 ? -7.039 -4.871 6.629 1.00 96.50 98 ARG A O 1
ATOM 725 N N . ALA A 1 99 ? -9.234 -5.143 6.978 1.00 97.25 99 ALA A N 1
ATOM 726 C CA . ALA A 1 99 ? -9.517 -5.698 5.652 1.00 97.25 99 ALA A CA 1
ATOM 727 C C . ALA A 1 99 ? -9.187 -4.712 4.517 1.00 97.25 99 ALA A C 1
ATOM 729 O O . ALA A 1 99 ? -8.601 -5.101 3.503 1.00 97.25 99 ALA A O 1
ATOM 730 N N . ASN A 1 100 ? -9.501 -3.429 4.701 1.00 97.56 100 ASN A N 1
ATOM 731 C CA . ASN A 1 100 ? -9.145 -2.402 3.725 1.00 97.56 100 ASN A CA 1
ATOM 732 C C . ASN A 1 100 ? -7.625 -2.197 3.643 1.00 97.56 100 ASN A C 1
ATOM 734 O O . ASN A 1 100 ? -7.094 -2.080 2.543 1.00 97.56 100 ASN A O 1
ATOM 738 N N . LEU A 1 101 ? -6.899 -2.230 4.766 1.00 97.50 101 LEU A N 1
ATOM 739 C CA . LEU A 1 101 ? -5.432 -2.162 4.761 1.00 97.50 101 LEU A CA 1
ATOM 740 C C . LEU A 1 101 ? -4.798 -3.358 4.040 1.00 97.50 101 LEU A C 1
ATOM 742 O O . LEU A 1 101 ? -3.888 -3.166 3.236 1.00 97.50 101 LEU A O 1
ATOM 746 N N . TYR A 1 102 ? -5.309 -4.575 4.243 1.00 98.25 102 TYR A N 1
ATOM 747 C CA . TYR A 1 102 ? -4.861 -5.726 3.455 1.00 98.25 102 TYR A CA 1
ATOM 748 C C . TYR A 1 102 ? -5.162 -5.563 1.967 1.00 98.25 102 TYR A C 1
ATOM 750 O O . TYR A 1 102 ? -4.322 -5.909 1.146 1.00 98.25 102 TYR A O 1
ATOM 758 N N . THR A 1 103 ? -6.299 -4.963 1.606 1.00 98.12 103 THR A N 1
ATOM 759 C CA . THR A 1 103 ? -6.607 -4.658 0.200 1.00 98.12 103 THR A CA 1
ATOM 760 C C . THR A 1 103 ? -5.567 -3.712 -0.412 1.00 98.12 103 THR A C 1
ATOM 762 O O . THR A 1 103 ? -5.176 -3.896 -1.565 1.00 98.12 103 THR A O 1
ATOM 765 N N . VAL A 1 104 ? -5.074 -2.728 0.351 1.00 97.69 104 VAL A N 1
ATOM 766 C CA . VAL A 1 104 ? -3.975 -1.849 -0.086 1.00 97.69 104 VAL A CA 1
ATOM 767 C C . VAL A 1 104 ? -2.671 -2.639 -0.246 1.00 97.69 104 VAL A C 1
ATOM 769 O O . VAL A 1 104 ? -1.993 -2.488 -1.260 1.00 97.69 104 VAL A O 1
ATOM 772 N N . ALA A 1 105 ? -2.326 -3.509 0.706 1.00 98.00 105 ALA A N 1
ATOM 773 C CA . ALA A 1 105 ? -1.125 -4.338 0.607 1.00 98.00 105 ALA A CA 1
ATOM 774 C C . ALA A 1 105 ? -1.162 -5.306 -0.589 1.00 98.00 105 ALA A C 1
ATOM 776 O O . ALA A 1 105 ? -0.188 -5.423 -1.329 1.00 98.00 105 ALA A O 1
ATOM 777 N N . ASP A 1 106 ? -2.298 -5.963 -0.817 1.00 97.75 106 ASP A N 1
ATOM 778 C CA . ASP A 1 106 ? -2.492 -6.875 -1.945 1.00 97.75 106 ASP A CA 1
ATOM 779 C C . ASP A 1 106 ? -2.400 -6.141 -3.286 1.00 97.75 106 ASP A C 1
ATOM 781 O O . ASP A 1 106 ? -1.868 -6.682 -4.258 1.00 97.75 106 ASP A O 1
ATOM 785 N N . ALA A 1 107 ? -2.873 -4.892 -3.338 1.00 96.38 107 ALA A N 1
ATOM 786 C CA . ALA A 1 107 ? -2.695 -4.047 -4.507 1.00 96.38 107 ALA A CA 1
ATOM 787 C C . ALA A 1 107 ? -1.214 -3.726 -4.759 1.00 96.38 107 ALA A C 1
ATOM 789 O O . ALA A 1 107 ? -0.781 -3.823 -5.903 1.00 96.38 107 ALA A O 1
ATOM 790 N N . PHE A 1 108 ? -0.419 -3.416 -3.729 1.00 96.44 108 PHE A N 1
ATOM 791 C CA . PHE A 1 108 ? 1.028 -3.219 -3.895 1.00 96.44 108 PHE A CA 1
ATOM 792 C C . PHE A 1 108 ? 1.750 -4.475 -4.401 1.00 96.44 108 PHE A C 1
ATOM 794 O O . PHE A 1 108 ? 2.584 -4.376 -5.299 1.00 96.44 108 PHE A O 1
ATOM 801 N N . ASP A 1 109 ? 1.390 -5.662 -3.914 1.00 95.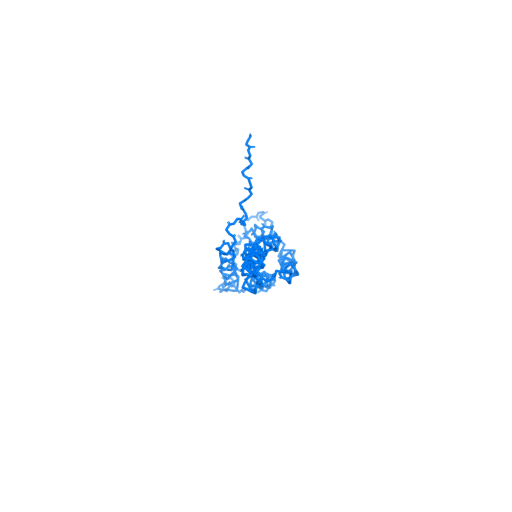62 109 ASP A N 1
ATOM 802 C CA . ASP A 1 109 ? 1.946 -6.919 -4.436 1.00 95.62 109 ASP A CA 1
ATOM 803 C C . ASP A 1 109 ? 1.556 -7.184 -5.897 1.00 95.62 109 ASP A C 1
ATOM 805 O O . ASP A 1 109 ? 2.302 -7.808 -6.656 1.00 95.62 109 ASP A O 1
ATOM 809 N N . GLU A 1 110 ? 0.359 -6.770 -6.309 1.00 93.31 110 GLU A N 1
ATOM 810 C CA . GLU A 1 110 ? -0.067 -6.852 -7.707 1.00 93.31 110 GLU A CA 1
ATOM 811 C C . GLU A 1 110 ? 0.679 -5.849 -8.591 1.00 93.31 110 GLU A C 1
ATOM 813 O O . GLU A 1 110 ? 1.121 -6.228 -9.675 1.00 93.31 110 GLU A O 1
ATOM 818 N N . LEU A 1 111 ? 0.913 -4.626 -8.105 1.00 91.69 111 LEU A N 1
ATOM 819 C CA . LEU A 1 111 ? 1.752 -3.634 -8.783 1.00 91.69 111 LEU A CA 1
ATOM 820 C C . LEU A 1 111 ? 3.177 -4.158 -8.982 1.00 91.69 111 LEU A C 1
ATOM 822 O O . LEU A 1 111 ? 3.639 -4.215 -10.125 1.00 91.69 111 LEU A O 1
ATOM 826 N N . SER A 1 112 ? 3.794 -4.673 -7.915 1.00 92.44 112 SER A N 1
ATOM 827 C CA . SER A 1 112 ? 5.133 -5.276 -7.939 1.00 92.44 112 SER A CA 1
ATOM 828 C C . SER A 1 112 ? 5.254 -6.365 -9.008 1.00 92.44 112 SER A C 1
ATOM 830 O O . SER A 1 112 ? 6.164 -6.354 -9.841 1.00 92.44 112 SER A O 1
ATOM 832 N N . ARG A 1 113 ? 4.278 -7.279 -9.066 1.00 90.25 113 ARG A N 1
ATOM 833 C CA . ARG A 1 113 ? 4.249 -8.346 -10.077 1.00 90.25 113 ARG A CA 1
ATOM 834 C C . ARG A 1 113 ? 4.013 -7.820 -11.490 1.00 90.25 113 ARG A C 1
ATOM 836 O O . ARG A 1 113 ? 4.692 -8.276 -12.411 1.00 90.25 113 ARG A O 1
ATOM 843 N N . SER A 1 114 ? 3.090 -6.870 -11.661 1.00 87.06 114 SER A N 1
ATOM 844 C CA . SER A 1 114 ? 2.765 -6.275 -12.966 1.00 87.06 114 SER A CA 1
ATOM 845 C C . SER A 1 114 ? 3.967 -5.572 -13.595 1.00 87.06 114 SER A C 1
ATOM 847 O O . SER A 1 114 ? 4.130 -5.576 -14.810 1.00 87.06 114 SER A O 1
ATOM 849 N N . ARG A 1 115 ? 4.848 -5.031 -12.754 1.00 86.50 115 ARG A N 1
ATOM 850 C CA . ARG A 1 115 ? 6.071 -4.349 -13.155 1.00 86.50 115 ARG A CA 1
ATOM 851 C C . ARG A 1 115 ? 7.166 -5.312 -13.618 1.00 86.50 115 ARG A C 1
ATOM 853 O O . ARG A 1 115 ? 7.863 -5.020 -14.584 1.00 86.50 115 ARG A O 1
ATOM 860 N N . LEU A 1 116 ? 7.316 -6.454 -12.942 1.00 85.69 116 LEU A N 1
ATOM 861 C CA . LEU A 1 116 ? 8.307 -7.483 -13.290 1.00 85.69 116 LEU A CA 1
ATOM 862 C C . LEU A 1 116 ? 7.874 -8.359 -14.467 1.00 85.69 116 LEU A C 1
ATOM 864 O O . LEU A 1 116 ? 8.716 -8.888 -15.190 1.00 85.69 116 LEU A O 1
ATOM 868 N N . THR A 1 117 ? 6.564 -8.525 -14.645 1.00 82.56 117 THR A N 1
ATOM 869 C CA . THR A 1 117 ? 5.978 -9.366 -15.697 1.00 82.56 117 THR A CA 1
ATOM 870 C C . THR A 1 117 ? 4.978 -8.545 -16.517 1.00 82.56 117 THR A C 1
ATOM 872 O O . THR A 1 117 ? 3.776 -8.817 -16.476 1.00 82.56 117 THR A O 1
ATOM 875 N N . PRO A 1 118 ? 5.448 -7.501 -17.222 1.00 71.44 118 PRO A N 1
ATOM 876 C CA . PRO A 1 118 ? 4.576 -6.610 -17.973 1.00 71.44 118 PRO A CA 1
ATOM 877 C C . PRO A 1 118 ? 3.880 -7.357 -19.111 1.00 71.44 118 PRO A C 1
ATOM 879 O O . PRO A 1 118 ? 4.436 -8.283 -19.711 1.00 71.44 118 PRO A O 1
ATOM 882 N N . SER A 1 119 ? 2.649 -6.946 -19.415 1.00 73.94 119 SER A N 1
ATOM 883 C CA . SER A 1 119 ? 1.917 -7.482 -20.565 1.00 73.94 119 SER A CA 1
ATOM 884 C C . SER A 1 119 ? 2.514 -6.953 -21.876 1.00 73.94 119 SER A C 1
ATOM 886 O O . SER A 1 119 ? 3.461 -6.169 -21.887 1.00 73.94 119 SER A O 1
ATOM 888 N N . SER A 1 120 ? 2.002 -7.393 -23.027 1.00 65.88 120 SER A N 1
ATOM 889 C CA . SER A 1 120 ? 2.413 -6.773 -24.293 1.00 65.88 120 SER A CA 1
ATOM 890 C C . SER A 1 120 ? 1.932 -5.315 -24.338 1.00 65.88 120 SER A C 1
ATOM 892 O O . SER A 1 120 ? 0.780 -5.077 -23.994 1.00 65.88 120 SER A O 1
ATOM 894 N N . PRO A 1 121 ? 2.703 -4.354 -24.879 1.00 63.47 121 PRO A N 1
ATOM 895 C CA . PRO A 1 121 ? 2.227 -2.978 -25.085 1.00 63.47 121 PRO A CA 1
ATOM 896 C C . PRO A 1 121 ? 0.957 -2.876 -25.952 1.00 63.47 121 PRO A C 1
ATOM 898 O O . PRO A 1 121 ? 0.201 -1.915 -25.867 1.00 63.47 121 PRO A O 1
ATOM 901 N N . SER A 1 122 ? 0.699 -3.883 -26.795 1.00 59.22 122 SER A N 1
ATOM 902 C CA . SER A 1 122 ? -0.529 -3.988 -27.603 1.00 59.22 122 SER A CA 1
ATOM 903 C C . SER A 1 122 ? -1.764 -4.447 -26.809 1.00 59.22 122 SER A C 1
ATOM 905 O O . SER A 1 122 ? -2.885 -4.381 -27.311 1.00 59.22 122 SER A O 1
ATOM 907 N N . ALA A 1 123 ? -1.556 -4.902 -25.574 1.00 66.44 123 ALA A N 1
ATOM 908 C CA . ALA A 1 123 ? -2.557 -5.343 -24.614 1.00 66.44 123 ALA A CA 1
ATOM 909 C C . ALA A 1 123 ? -2.080 -4.949 -23.198 1.00 66.44 123 ALA A C 1
ATOM 911 O O . ALA A 1 123 ? -1.624 -5.819 -22.450 1.00 66.44 123 ALA A O 1
ATOM 912 N N . PRO A 1 124 ? -2.114 -3.645 -22.858 1.00 65.38 124 PRO A N 1
ATOM 913 C CA . PRO A 1 124 ? -1.542 -3.127 -21.619 1.00 65.38 124 PRO A CA 1
ATOM 914 C C . PRO A 1 124 ? -2.155 -3.795 -20.387 1.00 65.38 124 PRO A C 1
ATOM 916 O O . PRO A 1 124 ? -3.329 -4.180 -20.379 1.00 65.38 124 PRO A O 1
ATOM 919 N N . SER A 1 125 ? -1.349 -3.914 -19.335 1.00 67.38 125 SER A N 1
ATOM 920 C CA . SER A 1 125 ? -1.667 -4.659 -18.126 1.00 67.38 125 SER A CA 1
ATOM 921 C C . SER A 1 125 ? -2.926 -4.119 -17.463 1.00 67.38 125 SER A C 1
ATOM 923 O O . SER A 1 125 ? -2.954 -3.042 -16.859 1.00 67.38 125 SER A O 1
ATOM 925 N N . THR A 1 126 ? -3.991 -4.920 -17.521 1.00 81.06 126 THR A N 1
ATOM 926 C CA . THR A 1 126 ? -5.216 -4.643 -16.765 1.00 81.06 126 THR A CA 1
ATOM 927 C C . THR A 1 126 ? -4.991 -4.751 -15.264 1.00 81.06 126 THR A C 1
ATOM 929 O O . THR A 1 126 ? -5.770 -4.196 -14.493 1.00 81.06 126 THR A O 1
ATOM 932 N N . ASP A 1 127 ? -3.950 -5.472 -14.848 1.00 85.38 127 ASP A N 1
ATOM 933 C CA . ASP A 1 127 ? -3.667 -5.753 -13.445 1.00 85.38 127 ASP A CA 1
ATOM 934 C C . ASP A 1 127 ? -3.143 -4.498 -12.744 1.00 85.38 127 ASP A C 1
ATOM 936 O O . ASP A 1 127 ? -3.605 -4.176 -11.654 1.00 85.38 127 ASP A O 1
ATOM 940 N N . PHE A 1 128 ? -2.313 -3.689 -13.414 1.00 87.12 128 PHE A N 1
ATOM 941 C CA . PHE A 1 128 ? -1.885 -2.392 -12.877 1.00 87.12 128 PHE A CA 1
ATOM 942 C C . PHE A 1 128 ? -3.078 -1.462 -12.593 1.00 87.12 128 PHE A C 1
ATOM 944 O O . PHE A 1 128 ? -3.236 -0.936 -11.488 1.00 87.12 128 PHE A O 1
ATOM 951 N N . PHE A 1 129 ? -3.972 -1.281 -13.571 1.00 87.75 129 PHE A N 1
ATOM 952 C CA . PHE A 1 129 ? -5.152 -0.422 -13.405 1.00 87.75 129 PHE A CA 1
ATOM 953 C C . PHE A 1 129 ? -6.150 -0.983 -12.386 1.00 87.75 129 PHE A C 1
ATOM 955 O O . PHE A 1 129 ? -6.770 -0.236 -11.626 1.00 87.75 129 PHE A O 1
ATOM 962 N N . ARG A 1 130 ? -6.302 -2.307 -12.331 1.00 90.06 130 ARG A N 1
ATOM 963 C CA . ARG A 1 130 ? -7.165 -2.977 -11.354 1.00 90.06 130 ARG A CA 1
ATOM 964 C C . ARG A 1 130 ? -6.621 -2.843 -9.936 1.00 90.06 130 ARG A C 1
ATOM 966 O O . ARG A 1 130 ? -7.405 -2.625 -9.011 1.00 90.06 130 ARG A O 1
ATOM 973 N N . ALA A 1 131 ? -5.310 -2.974 -9.756 1.00 91.62 131 ALA A N 1
ATOM 974 C CA . ALA A 1 131 ? -4.639 -2.787 -8.479 1.00 91.62 131 ALA A CA 1
ATOM 975 C C . ALA A 1 131 ? -4.781 -1.340 -7.992 1.00 91.62 131 ALA A C 1
ATOM 977 O O . ALA A 1 131 ? -5.262 -1.119 -6.881 1.00 91.62 131 ALA A O 1
ATOM 978 N N . THR A 1 132 ? -4.473 -0.354 -8.842 1.00 90.75 132 THR A N 1
ATOM 979 C CA . THR A 1 132 ? -4.623 1.070 -8.490 1.00 90.75 132 THR A CA 1
ATOM 980 C C . THR A 1 132 ? -6.071 1.430 -8.156 1.00 90.75 132 THR A C 1
ATOM 982 O O . THR A 1 132 ? -6.314 2.036 -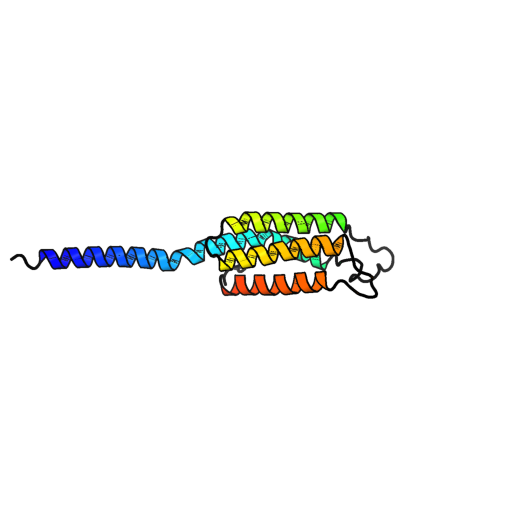7.117 1.00 90.75 132 THR A O 1
ATOM 985 N N . THR A 1 133 ? -7.050 0.977 -8.947 1.00 92.25 133 THR A N 1
ATOM 986 C CA . THR A 1 133 ? -8.481 1.235 -8.688 1.00 92.25 133 THR A CA 1
ATOM 987 C C . THR A 1 133 ? -8.941 0.657 -7.346 1.00 92.25 133 THR A C 1
ATOM 989 O O . THR A 1 133 ? -9.587 1.354 -6.561 1.00 92.25 133 THR A O 1
ATOM 992 N N . ARG A 1 134 ? -8.601 -0.608 -7.050 1.00 93.81 134 ARG A N 1
ATOM 993 C CA . ARG A 1 134 ? -8.966 -1.247 -5.771 1.00 93.81 134 ARG A CA 1
ATOM 994 C C . ARG A 1 134 ? -8.300 -0.569 -4.584 1.00 93.81 134 ARG A C 1
ATOM 996 O O . ARG A 1 134 ? -8.953 -0.346 -3.570 1.00 93.81 134 ARG A O 1
ATOM 1003 N N . MET A 1 135 ? -7.029 -0.206 -4.724 1.00 95.00 135 MET A N 1
ATOM 1004 C CA . MET A 1 135 ? -6.310 0.543 -3.704 1.00 95.00 135 MET A CA 1
ATOM 1005 C C . MET A 1 135 ? -6.967 1.897 -3.439 1.00 95.00 135 MET A C 1
ATOM 1007 O O . MET A 1 135 ? -7.212 2.230 -2.285 1.00 95.00 135 MET A O 1
ATOM 1011 N N . THR A 1 136 ? -7.311 2.664 -4.478 1.00 92.50 136 THR A N 1
ATOM 1012 C CA . THR A 1 136 ? -7.997 3.953 -4.315 1.00 92.50 136 THR A CA 1
ATOM 1013 C C . THR A 1 136 ? -9.332 3.800 -3.590 1.00 92.50 136 THR A C 1
ATOM 1015 O O . THR A 1 136 ? -9.612 4.588 -2.688 1.00 92.50 136 THR A O 1
ATOM 1018 N N . ALA A 1 137 ? -10.127 2.780 -3.928 1.00 94.25 137 ALA A N 1
ATOM 1019 C CA . ALA A 1 137 ? -11.378 2.491 -3.228 1.00 94.25 137 ALA A CA 1
ATOM 1020 C C . ALA A 1 137 ? -11.139 2.161 -1.742 1.00 94.25 137 ALA A C 1
ATOM 1022 O O . ALA A 1 137 ? -11.759 2.766 -0.873 1.00 94.25 137 ALA A O 1
ATOM 1023 N N . ALA A 1 138 ? -10.172 1.292 -1.436 1.00 95.25 138 ALA A N 1
ATOM 1024 C CA . ALA A 1 138 ? -9.837 0.941 -0.057 1.00 95.25 138 ALA A CA 1
ATOM 1025 C C . ALA A 1 138 ? -9.342 2.151 0.758 1.00 95.25 138 ALA A C 1
ATOM 1027 O O . ALA A 1 138 ? -9.759 2.341 1.899 1.00 95.25 138 ALA A O 1
ATOM 1028 N N . ILE A 1 139 ? -8.492 3.004 0.173 1.00 93.00 139 ILE A N 1
ATOM 1029 C CA . ILE A 1 139 ? -8.020 4.244 0.810 1.00 93.00 139 ILE A CA 1
ATOM 1030 C C . ILE A 1 139 ? -9.181 5.205 1.067 1.00 93.00 139 ILE A C 1
ATOM 1032 O O . ILE A 1 139 ? -9.240 5.827 2.127 1.00 93.00 139 ILE A O 1
ATOM 1036 N N . HIS A 1 140 ? -10.104 5.330 0.116 1.00 92.12 140 HIS A N 1
ATOM 1037 C CA . HIS A 1 140 ? -11.299 6.143 0.287 1.00 92.12 140 HIS A CA 1
ATOM 1038 C C . HIS A 1 140 ? -12.157 5.635 1.453 1.00 92.12 140 HIS A C 1
ATOM 1040 O O . HIS A 1 140 ? -12.520 6.426 2.321 1.00 92.12 140 HIS A O 1
ATOM 1046 N N . ASP A 1 141 ? -12.397 4.328 1.541 1.00 91.81 141 ASP A N 1
ATOM 1047 C CA . ASP A 1 141 ? -13.188 3.734 2.623 1.00 91.81 141 ASP A CA 1
ATOM 1048 C C . ASP A 1 141 ? -12.490 3.869 3.988 1.00 91.81 141 ASP A C 1
ATOM 1050 O O . ASP A 1 141 ? -13.139 4.139 5.000 1.00 91.81 141 ASP A O 1
ATOM 1054 N N . ILE A 1 142 ? -11.154 3.766 4.025 1.00 91.75 142 ILE A N 1
ATOM 1055 C CA . ILE A 1 142 ? -10.360 4.067 5.226 1.00 91.75 142 ILE A CA 1
ATOM 1056 C C . ILE A 1 142 ? -10.530 5.536 5.627 1.00 91.75 142 ILE A C 1
ATOM 1058 O O . ILE A 1 142 ? -10.772 5.810 6.798 1.00 91.75 142 ILE A O 1
ATOM 1062 N N . LYS A 1 143 ? -10.455 6.484 4.685 1.00 88.62 143 LYS A N 1
ATOM 1063 C CA . LYS A 1 143 ? -10.660 7.913 4.973 1.00 88.62 143 LYS A CA 1
ATOM 106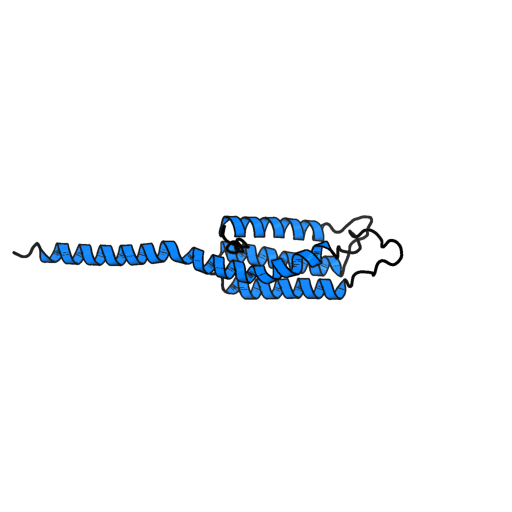4 C C . LYS A 1 143 ? -12.082 8.228 5.425 1.00 88.62 143 LYS A C 1
ATOM 1066 O O . LYS A 1 143 ? -12.260 9.069 6.295 1.00 88.62 143 LYS A O 1
ATOM 1071 N N . GLN A 1 144 ? -13.095 7.556 4.886 1.00 88.50 144 GLN A N 1
ATOM 1072 C CA . GLN A 1 144 ? -14.469 7.725 5.363 1.00 88.50 144 GLN A CA 1
ATOM 1073 C C . GLN A 1 144 ? -14.635 7.251 6.811 1.00 88.50 144 GLN A C 1
ATOM 1075 O O . GLN A 1 144 ? -15.323 7.903 7.594 1.00 88.50 144 GLN A O 1
ATOM 1080 N N . ALA A 1 145 ? -13.987 6.143 7.177 1.00 87.12 145 ALA A N 1
ATOM 1081 C CA . ALA A 1 145 ? -13.980 5.642 8.549 1.00 87.12 145 ALA A CA 1
ATOM 1082 C C . ALA A 1 145 ? -13.083 6.476 9.488 1.00 87.12 145 ALA A C 1
ATOM 1084 O O . ALA A 1 145 ? -13.367 6.581 10.679 1.00 87.12 145 ALA A O 1
ATOM 1085 N N . CYS A 1 146 ? -12.020 7.076 8.950 1.00 88.88 146 CYS A N 1
ATOM 1086 C CA . CYS A 1 146 ? -10.997 7.827 9.669 1.00 88.88 146 CYS A CA 1
ATOM 1087 C C . CYS A 1 146 ? -10.711 9.169 8.968 1.00 88.88 146 CYS A C 1
ATOM 1089 O O . CYS A 1 146 ? -9.690 9.309 8.286 1.00 88.88 146 CYS A O 1
ATOM 1091 N N . PRO A 1 147 ? -11.592 10.172 9.130 1.00 81.00 147 PRO A N 1
ATOM 1092 C CA . PRO A 1 147 ? -11.552 11.407 8.342 1.00 81.00 147 PRO A CA 1
ATOM 1093 C C . PRO A 1 147 ? -10.299 12.257 8.568 1.00 81.00 147 PRO A C 1
ATOM 1095 O O . PRO A 1 147 ? -9.891 12.982 7.670 1.00 81.00 147 PRO A O 1
ATOM 1098 N N . THR A 1 148 ? -9.647 12.133 9.725 1.00 78.69 148 THR A N 1
ATOM 1099 C CA . THR A 1 148 ? -8.459 12.927 10.076 1.00 78.69 148 THR A CA 1
ATOM 1100 C C . THR A 1 148 ? -7.155 12.404 9.458 1.00 78.69 148 THR A C 1
ATOM 1102 O O . THR A 1 148 ? -6.106 13.012 9.653 1.00 78.69 148 THR A O 1
ATOM 1105 N N . ILE A 1 149 ? -7.168 11.271 8.743 1.00 77.12 149 ILE A N 1
ATOM 1106 C CA . ILE A 1 149 ? -5.953 10.695 8.144 1.00 77.12 149 ILE A CA 1
ATOM 1107 C C . ILE A 1 149 ? -5.426 11.599 7.024 1.00 77.12 149 ILE A C 1
ATOM 1109 O O . ILE A 1 149 ? -6.094 11.816 6.007 1.00 77.12 149 ILE A O 1
ATOM 1113 N N . GLY A 1 150 ? -4.182 12.062 7.175 1.00 60.03 150 GLY A N 1
ATOM 1114 C CA . GLY A 1 150 ? -3.530 12.960 6.216 1.00 60.03 150 GLY A CA 1
ATOM 1115 C C . GLY A 1 150 ? -3.894 14.439 6.382 1.00 60.03 150 GLY A C 1
ATOM 1116 O O . GLY A 1 150 ? -3.366 15.275 5.650 1.00 60.03 150 GLY A O 1
ATOM 1117 N N . GLU A 1 151 ? -4.735 14.780 7.359 1.00 62.34 151 GLU A N 1
ATOM 1118 C CA . GLU A 1 151 ? -4.927 16.151 7.826 1.00 62.34 151 GLU A CA 1
ATOM 1119 C C . GLU A 1 151 ? -3.865 16.448 8.890 1.00 62.34 151 GLU A C 1
ATOM 1121 O O . GLU A 1 151 ? -4.122 16.452 10.093 1.00 62.34 151 GLU A O 1
ATOM 1126 N N . GLY A 1 152 ? -2.620 16.660 8.454 1.00 49.66 152 GLY A N 1
ATOM 1127 C CA . GLY A 1 152 ? -1.629 17.271 9.336 1.00 49.66 152 GLY A CA 1
ATOM 1128 C C . GLY A 1 152 ? -2.201 18.581 9.884 1.00 49.66 152 GLY A C 1
ATOM 1129 O O . GLY A 1 152 ? -2.814 19.346 9.137 1.00 49.66 152 GLY A O 1
ATOM 1130 N N . THR A 1 153 ? -2.020 18.851 11.181 1.00 40.44 153 THR A N 1
ATOM 1131 C CA . THR A 1 153 ? -2.304 20.181 11.739 1.00 40.44 153 THR A CA 1
ATOM 1132 C C . THR A 1 153 ? -1.695 21.240 10.819 1.00 40.44 153 THR A C 1
ATOM 1134 O O . THR A 1 153 ? -0.542 21.053 10.414 1.00 40.44 153 THR A O 1
ATOM 1137 N N . PRO A 1 154 ? -2.430 22.311 10.466 1.00 37.31 154 PRO A N 1
ATOM 1138 C CA . PRO A 1 154 ? -1.962 23.291 9.497 1.00 37.31 154 PRO A CA 1
ATOM 1139 C C . PRO A 1 154 ? -0.568 23.771 9.894 1.00 37.31 154 PRO A C 1
ATOM 1141 O O . PRO A 1 154 ? -0.352 24.188 11.032 1.00 37.31 154 PRO A O 1
ATOM 1144 N N . VAL A 1 155 ? 0.381 23.674 8.962 1.00 43.50 155 VAL A N 1
ATOM 1145 C CA . VAL A 1 155 ? 1.693 24.303 9.107 1.00 43.50 155 VAL A CA 1
ATOM 1146 C C . VAL A 1 155 ? 1.430 25.802 9.121 1.00 43.50 155 VAL A C 1
ATOM 1148 O O . VAL A 1 155 ? 1.108 26.393 8.091 1.00 43.50 155 VAL A O 1
ATOM 1151 N N . THR A 1 156 ? 1.450 26.396 10.310 1.00 36.72 156 THR A N 1
ATOM 1152 C CA . THR A 1 156 ? 1.363 27.844 10.473 1.00 36.72 156 THR A CA 1
ATOM 1153 C C . THR A 1 156 ? 2.590 28.459 9.784 1.00 36.72 156 THR A C 1
ATOM 1155 O O . THR A 1 156 ? 3.701 28.033 10.112 1.00 36.72 156 THR A O 1
ATOM 1158 N N . PRO A 1 157 ? 2.415 29.375 8.814 1.00 45.38 157 PRO A N 1
ATOM 1159 C CA . PRO A 1 157 ? 3.526 30.052 8.145 1.00 45.38 157 PRO A CA 1
ATOM 1160 C C . PRO A 1 157 ? 4.317 30.966 9.089 1.00 45.38 157 PRO A C 1
ATOM 1162 O O . PRO A 1 157 ? 3.729 31.455 10.083 1.00 45.38 157 PRO A O 1
#

Foldseek 3Di:
DPVVVVVVVVVVVVVVVVVVVVVVVPPLLVVLLVLLLVLCPLVVVLVVVCVVQDAPLPDDDDDPPDDHDPLLVSLVSLLVSLVSSLVSLVVRPDPLSSVLSNLLSVLSNLSSVCNVVFDHNVDGDPSNVVSVVSNVVSVVVSCVSRVCRPVDPDPDD

Secondary structure (DSSP, 8-state):
--HHHHHHHHHHHHHHHHHHHHHHHSHHHHHHHHHHHHHTHHHHHHHHHHHHS--TTTSPPP-SSPPPP-HHHHHHHHHHHHHHHHHHHTT---HHHHHHHHHHHHHHHHHHHHHHS---TTS--HHHHHHHHHHHHHHHHHHHH-TTTT-PPP---

Radius of gyration: 23.81 Å; chains: 1; bounding box: 54×39×85 Å

pLDDT: mean 78.21, std 18.35, range [36.72, 98.25]

=== Feature glossary ===
A reading guide for the features in this record.

Start from the sequence.

  · This is the polypeptide sequence — one letter per residue, N-terminus first. Length ranges from a few dozen residues for small domains to over a thousand for large multi-domain proteins.

Fold it, and you get atomic coordinates and the backbone conformation that goes with them.

  · Structure coordinates are given as an mmCIF _atom_site loop: one row per atom with element, residue name, chain id, sequence number, and x/y/z position in Å. Only the four main-chain atoms per residue are included here; side chains are omitted to keep the record compact.

  · Backbone dihedral angles. Every residue except chain termini has a φ (preceding-C → N → Cα → C) and a ψ (N → Cα → C → next-N). They are reported in degrees following the IUPAC sign convention. Secondary structure is essentially a statement about which (φ, ψ) basin each residue occupies.

  · The SS8 string is DSSP's per-residue secondary-structure call. α-helix (H) means an i→i+4 H-bond ladder; β-strand (E) means the residue participates in a β-sheet; 3₁₀ (G) and π (I) are tighter and wider helices; T/S are turns/bends; '-' is loop.

  · SS3 is a coarse helix/strand/coil call (letters a/b/c) made by the P-SEA algorithm from inter-Cα distances and dihedrals. It is less detailed than DSSP but needs only Cα positions.

Summarize the fold with a handful of shape descriptors and a per-residue structural alphabet.

  · Radius of gyration (Rg) is the root-mean-square distance of Cα atoms from their centroid — a single number for overall size and compactness. A globular domain of N residues has Rg ≈ 2.2·N^0.38 Å; an extended or disordered chain has a much larger Rg. The Cα contact count is the number of residue pairs whose Cα atoms are within 8 Å and are more than four positions apart in sequence — a standard proxy for tertiary packing density. The bounding box is the smallest axis-aligned box enclosing all Cα atoms.

  · The Foldseek 3Di string encodes local tertiary geometry as a 20-letter alphabet — one character per residue — derived from the relative positions of nearby Cα atoms. Unlike the amino-acid sequence, 3Di is a direct function of the 3D structure, so two proteins with the same fold have similar 3Di strings even at low sequence identity.

  · Solvent-accessible surface area (SASA) is the area in Å² traced out by the centre of a 1.4 Å probe sphere (a water molecule) rolled over the protein's van der Waals surface (Shrake–Rupley / Lee–Richards construction). Buried residues have near-zero SASA; fully exposed residues can exceed 200 Å². The total SASA scales roughly with the number of surface residues.

Ask how reliable the model is.

  · pLDDT (predicted Local Distance Difference Test) is AlphaFold's per-residue confidence score, ranging from 0 to 100. Values above 90 indicate high confidence (typically well-packed cores); 70–90 is confident; 50–70 low confidence; below 50 usually means the region is disordered or the prediction is unreliable there. AlphaFold stores pLDDT in the mmCIF B-factor column.

  · B-factor (Debye–Waller factor) reflects atomic displacement in the crystal lattice. It is an experimental observable (units Å²), not a prediction; low values mean the atom is pinned down, high values mean it moves or is heterogeneous across the crystal.

  · Predicted Aligned Error (PAE) is an AlphaFold confidence matrix: entry (i, j) is the expected error in the position of residue j, in ångströms, when the prediction is superimposed on the true structure at residue i. Low PAE within a block of residues means that block is internally rigid and well-predicted; high PAE between two blocks means their relative placement is uncertain even if each block individually is confident.

Place it in context: what it resembles, what it is annotated as, and how it looks.

  · Nearest PDB neighbors are the top structural matches found by Foldseek when searching this structure against the entire Protein Data Bank. Each hit reports a TM-score (0 to 1; >0.5 almost always implies the same fold) and an E-value. These are *structural* homologs — they may share no detectable sequence similarity.

  · Functional annotations link the protein to curated databases. InterPro entries identify conserved domains and families by matching the sequence against member-database signatures (Pfam, PROSITE, CDD, …). Gene Ontology (GO) terms describe molecular function, biological process, and cellular component in a controlled vocabulary. CATH places the structure in a hierarchical fold classification (Class/Architecture/Topology/Homologous-superfamily). The organism is the source species.

  · Three diagnostic plots accompany the record. The Cα contact map visualizes the tertiary structure as a 2D adjacency matrix (8 Å cutoff, sequence-local contacts suppressed). The Ramachandran plot shows the distribution of backbone (φ, ψ) torsions, with points in the α and β basins reflecting secondary structure content. The PAE plot shows AlphaFold's inter-residue confidence as a color matrix.

  · Six rendered views show the 3D structure from the faces of a cube — i.e. along ±x, ±y, ±z. Rendering representation is drawn randomly per protein from cartoon (secondary-structure ribbons), sticks (backbone bonds), or molecular surface; coloring is either N→C rainbow (blue at the N-terminus through red at the C-terminus) or one color per chain.